Protein AF-A0A956HBA6-F1 (afdb_monomer_lite)

Radius of gyration: 19.26 Å; chains: 1; bounding box: 52×25×52 Å

Secondary structure (DSSP, 8-state):
-----HHHHHHHHHHHHHHHHHHHHHHHHHHHHHS-TTTHHHHHHHHHHHHHHHHHHHHHHHHHHSSSTTS--GGG--HHHHHHHHHHHHHHHHHHHHHHHHHHHHHHHHHHHHTTT--

Foldseek 3Di:
DLDDDPVVVVVVVVVVVVVCVVCVVVVLVCLQVPDDPVCSVVSVVVVVVVVVVVVVVVVVLVQCLDCDDNYDNCVPPDSVRNSVSVCVSVVVVVVVVVVVVVVVVVCVVVVVVPPVPDD

Sequence (119 aa):
DALVPLWIVVFMYMLHTTGELFLSPIGLSMVTKLAPKTMTGTVMGAWFLSFSLSNKVAGKLAGLTGSGEGGVETADMTPIDSLTTYLDVFGTMGYVLVAFGVFVALLSRPINRLMHGVR

pLDDT: mean 79.34, std 12.66, range [43.56, 93.5]

Structure (mmCIF, N/CA/C/O backbone):
data_AF-A0A956HBA6-F1
#
_entry.id   AF-A0A956HBA6-F1
#
loop_
_atom_site.group_PDB
_atom_site.id
_atom_site.type_symbol
_atom_site.label_atom_id
_atom_site.label_alt_id
_atom_site.label_comp_id
_atom_site.label_asym_id
_atom_site.label_entity_id
_atom_site.label_seq_id
_atom_site.pdbx_PDB_ins_code
_atom_site.Cartn_x
_atom_site.Cartn_y
_atom_site.Cartn_z
_atom_site.occupancy
_atom_site.B_iso_or_equiv
_atom_site.auth_seq_id
_atom_site.auth_comp_id
_atom_site.auth_asym_id
_atom_site.auth_atom_id
_atom_site.pdbx_PDB_model_num
ATOM 1 N N . ASP A 1 1 ? 17.361 7.700 -26.185 1.00 48.56 1 ASP A N 1
ATOM 2 C CA . ASP A 1 1 ? 17.214 8.484 -24.947 1.00 48.56 1 ASP A CA 1
ATOM 3 C C . ASP A 1 1 ? 16.393 7.748 -23.907 1.00 48.56 1 ASP A C 1
ATOM 5 O O .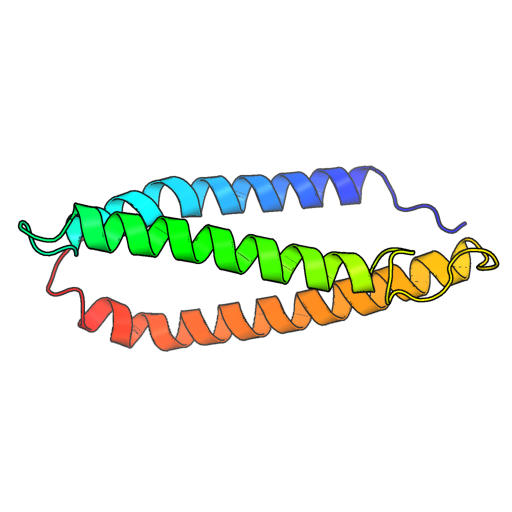 ASP A 1 1 ? 15.179 7.665 -24.024 1.00 48.56 1 ASP A O 1
ATOM 9 N N . ALA A 1 2 ? 17.063 7.184 -22.902 1.00 60.66 2 ALA A N 1
ATOM 10 C CA . ALA A 1 2 ? 16.435 6.551 -21.740 1.00 60.66 2 ALA A CA 1
ATOM 11 C C . ALA A 1 2 ? 16.057 7.605 -20.679 1.00 60.66 2 ALA A C 1
ATOM 13 O O . ALA A 1 2 ? 16.462 7.528 -19.523 1.00 60.66 2 ALA A O 1
ATOM 14 N N . LEU A 1 3 ? 15.340 8.649 -21.098 1.00 69.56 3 LEU A N 1
ATOM 15 C CA . LEU A 1 3 ? 14.925 9.751 -20.232 1.00 69.56 3 LEU A CA 1
ATOM 16 C C . LEU A 1 3 ? 13.438 9.608 -19.907 1.00 69.56 3 LEU A C 1
ATOM 18 O O . LEU A 1 3 ? 12.591 9.669 -20.797 1.00 69.56 3 LEU A O 1
ATOM 22 N N . VAL A 1 4 ? 13.117 9.435 -18.622 1.00 77.19 4 VAL A N 1
ATOM 23 C CA . VAL A 1 4 ? 11.733 9.474 -18.134 1.00 77.19 4 VAL A CA 1
ATOM 24 C C . VAL A 1 4 ? 11.297 10.941 -18.022 1.00 77.19 4 VAL A C 1
ATOM 26 O O . VAL A 1 4 ? 11.958 11.717 -17.327 1.00 77.19 4 VAL A O 1
ATOM 29 N N . PRO A 1 5 ? 10.196 11.355 -18.672 1.00 85.25 5 PRO A N 1
ATOM 30 C CA . PRO A 1 5 ? 9.687 12.715 -18.551 1.00 85.25 5 PRO A CA 1
ATOM 31 C C . PRO A 1 5 ? 9.313 13.067 -17.105 1.00 85.25 5 PRO A C 1
ATOM 33 O O . PRO A 1 5 ? 8.575 12.330 -16.450 1.00 85.25 5 PRO A O 1
ATOM 36 N N . LEU A 1 6 ? 9.737 14.244 -16.630 1.00 87.94 6 LEU A N 1
ATOM 37 C CA . LEU A 1 6 ? 9.447 14.719 -15.267 1.00 87.94 6 LEU A CA 1
ATOM 38 C C . LEU A 1 6 ? 7.948 14.746 -14.936 1.00 87.94 6 LEU A C 1
ATOM 40 O O . LEU A 1 6 ? 7.564 14.484 -13.799 1.00 87.94 6 LEU A O 1
ATOM 44 N N . TRP A 1 7 ? 7.089 15.022 -15.919 1.00 88.75 7 TRP A N 1
ATOM 45 C CA . TRP A 1 7 ? 5.642 15.075 -15.703 1.00 88.75 7 TRP A CA 1
ATOM 46 C C . TRP A 1 7 ? 5.054 13.721 -15.268 1.00 88.75 7 TRP A C 1
ATOM 48 O O . TRP A 1 7 ? 4.117 13.703 -14.472 1.00 88.75 7 TRP A O 1
ATOM 58 N N . ILE A 1 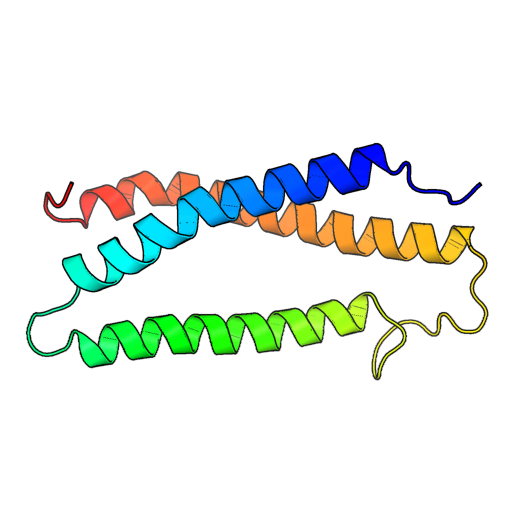8 ? 5.624 12.594 -15.724 1.00 87.88 8 ILE A N 1
ATOM 59 C CA . ILE A 1 8 ? 5.190 11.246 -15.317 1.00 87.88 8 ILE A CA 1
ATOM 60 C C . ILE A 1 8 ? 5.480 11.040 -13.834 1.00 87.88 8 ILE A C 1
ATOM 62 O O . ILE A 1 8 ? 4.625 10.563 -13.091 1.00 87.88 8 ILE A O 1
ATOM 66 N N . VAL A 1 9 ? 6.669 11.456 -13.393 1.00 87.94 9 VAL A N 1
ATOM 67 C CA . VAL A 1 9 ? 7.086 11.362 -11.991 1.00 87.94 9 VAL A CA 1
ATOM 68 C C . VAL A 1 9 ? 6.177 12.219 -11.108 1.00 87.94 9 VAL A C 1
ATOM 70 O O . VAL A 1 9 ? 5.688 11.744 -10.086 1.00 87.94 9 VAL A O 1
ATOM 73 N N . VAL A 1 10 ? 5.871 13.452 -11.527 1.00 91.25 10 VAL A N 1
ATOM 74 C CA . VAL A 1 10 ? 4.943 14.338 -10.802 1.00 91.25 10 VAL A CA 1
ATOM 75 C C . VAL A 1 10 ? 3.560 13.700 -10.660 1.00 91.25 10 VAL A C 1
ATOM 77 O O . VAL A 1 10 ? 3.001 13.681 -9.564 1.00 91.25 10 VAL A O 1
ATOM 80 N N . PHE A 1 11 ? 3.014 13.142 -11.741 1.00 91.44 11 PHE A N 1
ATOM 81 C CA . PHE A 1 11 ? 1.700 12.501 -11.713 1.00 91.44 11 PHE A CA 1
ATOM 82 C C . PHE A 1 11 ? 1.685 11.237 -10.841 1.00 91.44 11 PHE A C 1
ATOM 84 O O . PHE A 1 11 ? 0.745 11.030 -10.075 1.00 91.44 11 PHE A O 1
ATOM 91 N N . MET A 1 12 ? 2.746 10.426 -10.895 1.00 90.31 12 MET A N 1
ATOM 92 C CA . MET A 1 12 ? 2.923 9.260 -10.026 1.00 90.31 12 MET A CA 1
ATOM 93 C C . MET A 1 12 ? 2.873 9.659 -8.547 1.00 90.31 12 MET A C 1
ATOM 95 O O . MET A 1 12 ? 2.079 9.099 -7.792 1.00 90.31 12 MET A O 1
ATOM 99 N N . TYR A 1 13 ? 3.671 10.649 -8.134 1.00 90.38 13 TYR A N 1
ATOM 100 C CA . TYR A 1 13 ? 3.669 11.125 -6.747 1.00 90.38 13 TYR A C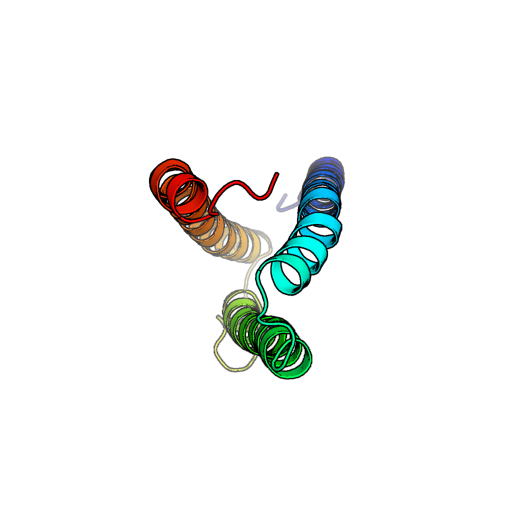A 1
ATOM 101 C C . TYR A 1 13 ? 2.323 11.729 -6.344 1.00 90.38 13 TYR A C 1
ATOM 103 O O . TYR A 1 13 ? 1.858 11.490 -5.232 1.00 90.38 13 TYR A O 1
ATOM 111 N N . MET A 1 14 ? 1.659 12.459 -7.243 1.00 93.00 14 MET A N 1
ATOM 112 C CA . MET A 1 14 ? 0.316 12.983 -6.992 1.00 93.00 14 MET A CA 1
ATOM 113 C C . MET A 1 14 ? -0.681 11.854 -6.689 1.00 93.00 14 MET A C 1
ATOM 115 O O . MET A 1 14 ? -1.426 11.941 -5.710 1.00 93.00 14 MET A O 1
ATOM 119 N N . LEU A 1 15 ? -0.686 10.783 -7.491 1.00 92.19 15 LEU A N 1
ATOM 120 C CA . LEU A 1 15 ? -1.553 9.625 -7.261 1.00 92.19 15 LEU A CA 1
ATOM 121 C C . LEU A 1 15 ? -1.212 8.899 -5.956 1.00 92.19 15 LEU A C 1
ATOM 123 O O . LEU A 1 15 ? -2.124 8.529 -5.218 1.00 92.19 15 LEU A O 1
ATOM 127 N N . HIS A 1 16 ? 0.076 8.732 -5.650 1.00 88.06 16 HIS A N 1
ATOM 128 C CA . HIS A 1 16 ? 0.529 8.052 -4.437 1.00 88.06 16 HIS A CA 1
ATOM 129 C C . HIS A 1 16 ? 0.065 8.793 -3.176 1.00 88.06 16 HIS A C 1
ATOM 131 O O . HIS A 1 16 ? -0.633 8.223 -2.339 1.00 88.06 16 HIS A O 1
ATOM 137 N N . THR A 1 17 ? 0.327 10.101 -3.107 1.00 92.50 17 THR A N 1
ATOM 138 C CA . THR A 1 17 ? -0.118 10.963 -2.003 1.00 92.50 17 THR A CA 1
ATOM 139 C C . THR A 1 17 ? -1.640 10.999 -1.883 1.00 92.50 17 THR A C 1
ATOM 141 O O . THR A 1 17 ? -2.183 10.956 -0.780 1.00 92.50 17 THR A O 1
ATOM 144 N N . THR A 1 18 ? -2.361 11.038 -3.008 1.00 92.56 18 THR A N 1
ATOM 145 C CA . THR A 1 18 ? -3.832 10.998 -2.993 1.00 92.56 18 THR A CA 1
ATOM 146 C C . THR A 1 18 ? -4.348 9.680 -2.405 1.00 92.56 18 THR A C 1
ATOM 148 O O . THR A 1 18 ? -5.284 9.686 -1.607 1.00 92.56 18 THR A O 1
ATOM 151 N N . GLY A 1 19 ? -3.715 8.551 -2.738 1.00 86.50 19 GLY A N 1
ATOM 152 C CA . GLY A 1 19 ? -4.021 7.256 -2.128 1.00 86.50 19 GLY A CA 1
ATOM 153 C C . GLY A 1 19 ? -3.757 7.234 -0.619 1.00 86.50 19 GLY A C 1
ATOM 154 O O . GLY A 1 19 ? -4.611 6.794 0.154 1.00 86.50 19 GLY A O 1
ATOM 155 N N . GLU A 1 20 ? -2.616 7.765 -0.180 1.00 87.44 20 GLU A N 1
ATOM 156 C CA . GLU A 1 20 ? -2.255 7.853 1.243 1.00 87.44 20 GLU A CA 1
ATOM 157 C C . GLU A 1 20 ? -3.238 8.711 2.055 1.00 87.44 20 GLU A C 1
ATOM 159 O O . GLU A 1 20 ? -3.594 8.358 3.188 1.00 87.44 20 GLU A O 1
ATOM 164 N N . LEU A 1 21 ? -3.735 9.803 1.466 1.00 89.25 21 LEU A N 1
ATOM 165 C CA . LEU A 1 21 ? -4.740 10.671 2.083 1.00 89.25 21 LEU A CA 1
ATOM 166 C C . LEU A 1 21 ? -6.074 9.958 2.327 1.00 89.25 21 LEU A C 1
ATOM 168 O O . LEU A 1 21 ? -6.746 10.263 3.309 1.00 89.25 21 LEU A O 1
ATOM 172 N N . PHE A 1 22 ? -6.461 8.994 1.487 1.00 85.94 22 PHE A N 1
ATOM 173 C CA . PHE A 1 22 ? -7.671 8.201 1.719 1.00 85.94 22 PHE A CA 1
ATOM 174 C C . PHE A 1 22 ? -7.451 7.068 2.725 1.00 85.94 22 PHE A C 1
ATOM 176 O O . PHE A 1 22 ? -8.336 6.782 3.532 1.00 85.94 22 PHE A O 1
ATOM 183 N N . LEU A 1 23 ? -6.279 6.425 2.715 1.00 82.19 23 LEU A N 1
ATOM 184 C CA . LEU A 1 23 ? -6.013 5.283 3.593 1.00 82.19 23 LEU A CA 1
ATOM 185 C C . LEU A 1 23 ? -5.732 5.683 5.045 1.00 82.19 23 LEU A C 1
ATOM 187 O O . LEU A 1 23 ? -6.232 5.027 5.961 1.00 82.19 23 LEU A O 1
ATOM 191 N N . SER A 1 24 ? -4.938 6.730 5.278 1.00 83.25 24 SER A N 1
ATOM 192 C CA . SER A 1 24 ? -4.478 7.088 6.627 1.00 83.25 24 SER A CA 1
ATOM 193 C C . SER A 1 24 ? -5.598 7.454 7.624 1.00 83.25 24 SER A C 1
ATOM 195 O O . SER A 1 24 ? -5.556 6.929 8.743 1.00 83.25 24 SER A O 1
ATOM 197 N N . PRO A 1 25 ? -6.640 8.247 7.278 1.00 78.06 25 PRO A N 1
ATOM 198 C CA . PRO A 1 25 ? -7.711 8.565 8.225 1.00 78.06 25 PRO A CA 1
ATOM 199 C C . PRO A 1 25 ? -8.684 7.395 8.430 1.00 78.06 25 PRO A C 1
ATOM 201 O O . PRO A 1 25 ? -9.199 7.204 9.534 1.00 78.06 25 PRO A O 1
ATOM 204 N N . ILE A 1 26 ? -8.924 6.582 7.395 1.00 82.88 26 ILE A N 1
ATOM 205 C CA . ILE A 1 26 ? -9.866 5.455 7.454 1.00 82.88 26 ILE A CA 1
ATOM 206 C C . ILE A 1 26 ? -9.258 4.282 8.228 1.00 82.88 26 ILE A C 1
ATOM 208 O O . ILE A 1 26 ? -9.923 3.711 9.094 1.00 82.88 26 ILE A O 1
ATOM 212 N N . GLY A 1 27 ? -7.994 3.942 7.963 1.00 77.06 27 GLY A N 1
ATOM 213 C CA . GLY A 1 27 ? -7.323 2.795 8.576 1.00 77.06 27 GLY A CA 1
ATOM 214 C C . GLY A 1 27 ? -7.282 2.888 10.100 1.00 77.06 27 GLY A C 1
ATOM 215 O O . GLY A 1 27 ? -7.745 1.985 10.796 1.00 77.06 27 GLY A O 1
ATOM 216 N N . LEU A 1 28 ? -6.828 4.027 10.628 1.00 78.19 28 LEU A N 1
ATOM 217 C CA . LEU A 1 28 ? -6.717 4.243 12.073 1.00 78.19 28 LEU A CA 1
ATOM 218 C C . LEU A 1 28 ? -8.087 4.281 12.775 1.00 78.19 28 LEU A C 1
ATOM 220 O O . LEU A 1 28 ? -8.259 3.745 13.874 1.00 78.19 28 LEU A O 1
ATOM 224 N N . SER A 1 29 ? -9.079 4.905 12.131 1.00 83.00 29 SER A N 1
ATOM 225 C CA . SER A 1 29 ? -10.438 5.013 12.668 1.00 83.00 29 SER A CA 1
ATOM 226 C C . SER A 1 29 ? -11.130 3.649 12.737 1.00 83.00 29 SER A C 1
ATOM 228 O O . SER A 1 29 ? -11.773 3.322 13.732 1.00 83.00 29 SER A O 1
ATOM 230 N N . MET A 1 30 ? -10.961 2.812 11.715 1.00 80.06 30 MET A N 1
ATOM 231 C CA . MET A 1 30 ? -11.587 1.491 11.657 1.00 80.06 30 MET A CA 1
ATOM 232 C C . MET A 1 30 ? -10.982 0.520 12.669 1.00 80.06 30 MET A C 1
ATOM 234 O O . MET A 1 30 ? -11.719 -0.166 13.375 1.00 80.06 30 MET A O 1
ATOM 238 N N . VAL A 1 31 ? -9.653 0.514 12.800 1.00 82.12 31 VAL A N 1
ATOM 239 C CA . VAL A 1 31 ? -8.932 -0.315 13.779 1.00 82.12 31 VAL A CA 1
ATOM 240 C C . VAL A 1 31 ? -9.411 -0.042 15.203 1.00 82.12 31 VAL A C 1
ATOM 242 O O . VAL A 1 31 ? -9.604 -0.972 15.980 1.00 82.12 31 VAL A O 1
ATOM 245 N N . THR A 1 32 ? -9.657 1.223 15.542 1.00 78.12 32 THR A N 1
ATOM 246 C CA . THR A 1 32 ? -10.110 1.613 16.884 1.00 78.12 32 THR A CA 1
ATOM 247 C C . THR A 1 32 ? -11.610 1.399 17.098 1.00 78.12 32 THR A C 1
ATOM 249 O O . THR A 1 32 ? -12.003 1.004 18.194 1.00 78.12 32 THR A O 1
ATOM 252 N N . LYS A 1 33 ? -12.452 1.589 16.071 1.00 77.62 33 LYS A N 1
ATOM 253 C CA . LYS A 1 33 ? -13.908 1.350 16.148 1.00 77.62 33 LYS A CA 1
ATOM 254 C C . LYS A 1 33 ? -14.285 -0.133 16.235 1.00 77.62 33 LYS A C 1
ATOM 256 O O . LYS A 1 33 ? -15.276 -0.463 16.880 1.00 77.62 33 LYS A O 1
ATOM 261 N N . LEU A 1 34 ? -13.530 -1.015 15.578 1.00 78.69 34 LEU A N 1
ATOM 262 C CA . LEU A 1 34 ? -13.782 -2.464 15.552 1.00 78.69 34 LEU A CA 1
ATOM 263 C C . LEU A 1 34 ? -13.063 -3.223 16.680 1.00 78.69 34 LEU A C 1
ATOM 265 O O . LEU A 1 34 ? -13.363 -4.393 16.918 1.00 78.69 34 LEU A O 1
ATOM 269 N N . ALA A 1 35 ? -12.121 -2.582 17.378 1.00 80.44 35 ALA A N 1
ATOM 270 C CA . ALA A 1 35 ? -11.407 -3.205 18.484 1.00 80.44 35 ALA A CA 1
ATOM 271 C C . ALA A 1 35 ? -12.312 -3.410 19.719 1.00 80.44 35 ALA A C 1
ATOM 273 O O . ALA A 1 35 ? -13.055 -2.504 20.109 1.00 80.44 35 ALA A O 1
ATOM 274 N N . PRO A 1 36 ? -12.211 -4.561 20.412 1.00 78.25 36 PRO A N 1
ATOM 275 C CA . PRO A 1 36 ? -12.821 -4.739 21.726 1.00 78.25 36 PRO A CA 1
ATOM 276 C C . PRO A 1 36 ? -12.259 -3.716 22.723 1.00 78.25 36 PRO A C 1
ATOM 278 O O . PRO A 1 36 ? -11.045 -3.520 22.780 1.00 78.25 36 PRO A O 1
ATOM 281 N N . LYS A 1 37 ? -13.118 -3.119 23.565 1.00 77.06 37 LYS A N 1
ATOM 282 C CA . LYS A 1 37 ? -12.751 -2.035 24.508 1.00 77.06 37 LYS A CA 1
ATOM 283 C C . LYS A 1 37 ? -11.564 -2.360 25.428 1.00 77.06 37 LYS A C 1
ATOM 285 O O . LYS A 1 37 ? -10.883 -1.452 25.886 1.00 77.06 37 LYS A O 1
ATOM 290 N N . THR A 1 38 ? -11.335 -3.638 25.719 1.00 81.56 38 THR A N 1
ATOM 291 C CA . THR A 1 38 ? -10.255 -4.124 26.590 1.00 81.56 38 THR A CA 1
ATOM 292 C C . THR A 1 38 ? -8.953 -4.429 25.847 1.00 81.56 38 THR A C 1
ATOM 294 O O . THR A 1 38 ? -7.918 -4.580 26.487 1.00 81.56 38 THR A O 1
ATOM 297 N N . MET A 1 39 ? -8.978 -4.522 24.512 1.00 85.44 39 MET A N 1
ATOM 298 C CA . MET A 1 39 ? -7.843 -4.953 23.683 1.00 85.44 39 MET A CA 1
ATOM 299 C C . MET A 1 39 ? -7.424 -3.913 22.638 1.00 85.44 39 MET A C 1
ATOM 301 O O . MET A 1 39 ? -6.630 -4.220 21.751 1.00 85.44 39 MET A O 1
ATOM 305 N N . THR A 1 40 ? -7.904 -2.672 22.739 1.00 81.31 40 THR A N 1
ATOM 306 C CA . THR A 1 40 ? -7.597 -1.592 21.787 1.00 81.31 40 THR A CA 1
ATOM 307 C C . THR A 1 40 ? -6.090 -1.389 21.597 1.00 81.31 40 THR A C 1
ATOM 309 O O . THR A 1 40 ? -5.632 -1.209 20.471 1.00 81.31 40 THR A O 1
ATOM 312 N N . GLY A 1 41 ? -5.300 -1.505 22.673 1.00 85.12 41 GLY A N 1
ATOM 313 C CA . GLY A 1 41 ? -3.835 -1.440 22.604 1.00 85.12 41 GLY A CA 1
ATOM 314 C C . GLY A 1 41 ? -3.205 -2.595 21.814 1.00 85.12 41 GLY A C 1
ATOM 315 O O . GLY A 1 41 ? -2.282 -2.373 21.036 1.00 85.12 41 GLY A O 1
ATOM 316 N N . THR A 1 42 ? -3.734 -3.815 21.943 1.00 88.06 42 THR A N 1
ATOM 317 C CA . THR A 1 42 ? -3.254 -4.995 21.204 1.00 88.06 42 THR A CA 1
ATOM 318 C C . THR A 1 42 ? -3.576 -4.902 19.715 1.00 88.06 42 THR A C 1
ATOM 320 O O . THR A 1 42 ? -2.712 -5.183 18.888 1.00 88.06 42 THR A O 1
ATOM 323 N N . VAL A 1 43 ? -4.789 -4.465 19.354 1.00 89.56 43 VAL A N 1
ATOM 324 C CA . VAL A 1 43 ? -5.179 -4.290 17.943 1.00 89.56 43 VAL A CA 1
ATOM 325 C C . VAL A 1 43 ? -4.359 -3.167 17.296 1.00 89.56 43 VAL A C 1
ATOM 327 O O . VAL A 1 43 ? -3.889 -3.315 16.169 1.00 89.56 43 VAL A O 1
ATOM 330 N N . MET A 1 44 ? -4.092 -2.083 18.030 1.00 88.94 44 MET A N 1
ATOM 331 C CA . MET A 1 44 ? -3.213 -1.014 17.556 1.00 88.94 44 MET A CA 1
ATOM 332 C C . MET A 1 44 ? -1.752 -1.475 17.407 1.00 88.94 44 MET A C 1
ATOM 334 O O . MET A 1 44 ? -1.078 -1.115 16.443 1.00 88.94 44 MET A O 1
ATOM 338 N N . GLY A 1 45 ? -1.270 -2.337 18.308 1.00 89.75 45 GLY A N 1
ATOM 339 C CA . GLY A 1 45 ? 0.022 -3.010 18.162 1.00 89.75 45 GLY A CA 1
ATOM 340 C C . GLY A 1 45 ? 0.091 -3.884 16.905 1.00 89.75 45 GLY A C 1
ATOM 341 O O . GLY A 1 45 ? 1.074 -3.821 16.170 1.00 89.75 45 GLY A O 1
ATOM 342 N N . ALA A 1 46 ? -0.970 -4.637 16.601 1.00 90.81 46 ALA A N 1
ATOM 343 C CA . ALA A 1 46 ? -1.063 -5.444 15.383 1.00 90.81 46 ALA A CA 1
ATOM 344 C C . ALA A 1 46 ? -1.084 -4.584 14.103 1.00 90.81 46 ALA A C 1
ATOM 346 O O . ALA A 1 46 ? -0.477 -4.955 13.096 1.00 90.81 46 ALA A O 1
ATOM 347 N N . TRP A 1 47 ? -1.718 -3.409 14.148 1.00 87.75 47 TRP A N 1
ATOM 348 C CA . TRP A 1 47 ? -1.702 -2.437 13.053 1.00 87.75 47 TRP A CA 1
ATOM 349 C C . TRP A 1 47 ? -0.282 -1.929 12.757 1.00 87.75 47 TRP A C 1
ATOM 351 O O . TRP A 1 47 ? 0.182 -2.018 11.621 1.00 87.75 47 TRP A O 1
ATOM 3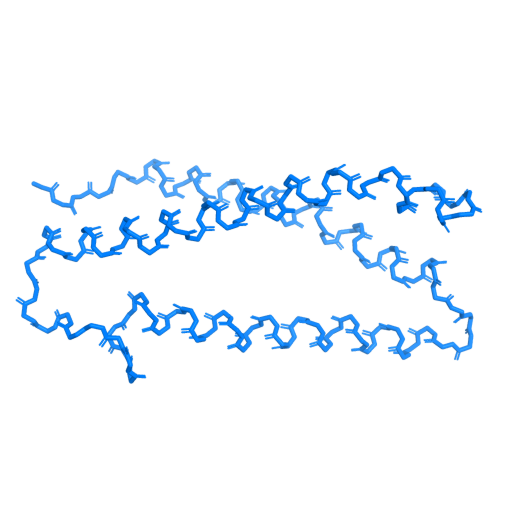61 N N . PHE A 1 48 ? 0.465 -1.489 13.775 1.00 89.31 48 PHE A N 1
ATOM 362 C CA . PHE A 1 48 ? 1.857 -1.062 13.582 1.00 89.31 48 PHE A CA 1
ATOM 363 C C . PHE A 1 48 ? 2.798 -2.208 13.197 1.00 89.31 48 PHE A C 1
ATOM 365 O O . PHE A 1 48 ? 3.694 -2.022 12.371 1.00 89.31 48 PHE A O 1
ATOM 372 N N . LEU A 1 49 ? 2.580 -3.407 13.741 1.00 91.75 49 LEU A N 1
ATOM 373 C CA . LEU A 1 49 ? 3.343 -4.594 13.358 1.00 91.75 49 LEU A CA 1
ATOM 374 C C . LEU A 1 49 ? 3.155 -4.924 11.871 1.00 91.75 49 LEU A C 1
ATOM 376 O O . LEU A 1 49 ? 4.116 -5.289 11.196 1.00 91.75 49 LEU A O 1
ATOM 380 N N . SER A 1 50 ? 1.942 -4.726 11.349 1.00 90.00 50 SER A N 1
ATOM 381 C CA . SER A 1 50 ? 1.643 -4.907 9.926 1.00 90.00 50 SER A CA 1
ATOM 382 C C . SER A 1 50 ? 2.471 -3.953 9.055 1.00 90.00 50 SER A C 1
ATOM 384 O O . SER A 1 50 ? 3.076 -4.399 8.084 1.00 90.00 50 SER A O 1
ATOM 386 N N . PHE A 1 51 ? 2.614 -2.675 9.436 1.00 89.88 51 PHE A N 1
ATOM 387 C CA . PHE A 1 51 ? 3.509 -1.737 8.736 1.00 89.88 51 PHE A CA 1
ATOM 388 C C . PHE A 1 51 ? 4.987 -2.123 8.823 1.00 89.88 51 PHE A C 1
ATOM 390 O O . PHE A 1 51 ? 5.720 -1.976 7.845 1.00 89.88 51 PHE A O 1
ATOM 397 N N . SER A 1 52 ? 5.442 -2.623 9.973 1.00 91.62 52 SER A N 1
ATOM 398 C CA . SER A 1 52 ? 6.819 -3.106 10.131 1.00 91.62 52 SER A CA 1
ATOM 399 C C . SER A 1 52 ? 7.116 -4.263 9.171 1.00 91.62 52 SER A C 1
ATOM 401 O O . SER A 1 52 ? 8.132 -4.253 8.470 1.00 91.62 52 SER A O 1
ATOM 403 N N . LEU A 1 53 ? 6.192 -5.224 9.070 1.00 92.56 53 LEU A N 1
ATOM 404 C CA . LEU A 1 53 ? 6.313 -6.340 8.139 1.00 92.56 53 LEU A CA 1
ATOM 405 C C . LEU A 1 53 ? 6.287 -5.864 6.680 1.00 92.56 53 LEU A C 1
ATOM 407 O O . LEU A 1 53 ? 7.140 -6.283 5.898 1.00 92.56 53 LEU A O 1
ATOM 411 N N . SER A 1 54 ? 5.377 -4.949 6.333 1.00 88.75 54 SER A N 1
ATOM 412 C CA . SER A 1 54 ? 5.311 -4.347 4.997 1.00 88.75 54 SER A CA 1
ATOM 413 C C . SER A 1 54 ? 6.612 -3.643 4.616 1.00 88.75 54 SER A C 1
ATOM 415 O O . SER A 1 54 ? 7.094 -3.848 3.509 1.00 88.75 54 SER A O 1
ATOM 417 N N . ASN A 1 55 ? 7.238 -2.892 5.529 1.00 89.25 55 ASN A N 1
ATOM 418 C CA . ASN A 1 55 ? 8.532 -2.247 5.276 1.00 89.25 55 ASN A CA 1
ATOM 419 C C . ASN A 1 55 ? 9.657 -3.265 5.036 1.00 89.25 55 ASN A C 1
ATOM 421 O O . ASN A 1 55 ? 10.486 -3.076 4.148 1.00 89.25 55 ASN A O 1
ATOM 425 N N . LYS A 1 56 ? 9.675 -4.381 5.776 1.00 88.69 56 LYS A N 1
ATOM 426 C CA . LYS A 1 56 ? 10.654 -5.458 5.553 1.00 88.69 56 LYS A CA 1
ATOM 427 C C . LYS A 1 56 ? 10.476 -6.120 4.185 1.00 88.69 56 LYS A C 1
ATOM 429 O O . LYS A 1 56 ? 11.460 -6.450 3.527 1.00 88.69 56 LYS A O 1
ATOM 434 N N . VAL A 1 57 ? 9.228 -6.321 3.763 1.00 87.44 57 VAL A N 1
ATOM 435 C CA . VAL A 1 57 ? 8.903 -6.847 2.433 1.00 87.44 57 VAL A CA 1
ATOM 436 C C . VAL A 1 57 ? 9.286 -5.829 1.356 1.00 87.44 57 VAL A C 1
ATOM 438 O O . VAL A 1 57 ? 9.997 -6.193 0.428 1.00 87.44 57 VAL A O 1
ATOM 441 N N . ALA A 1 58 ? 8.937 -4.551 1.524 1.00 85.25 58 ALA A N 1
ATOM 442 C CA . ALA A 1 58 ? 9.315 -3.473 0.610 1.00 85.25 58 ALA A CA 1
ATOM 443 C C . ALA A 1 58 ? 10.837 -3.371 0.428 1.00 85.25 58 ALA A C 1
ATOM 445 O O . ALA A 1 58 ? 11.298 -3.244 -0.699 1.00 85.25 58 ALA A O 1
ATOM 446 N N . GLY A 1 59 ? 11.623 -3.522 1.501 1.00 82.25 59 GLY A N 1
ATOM 447 C CA . GLY A 1 59 ? 13.086 -3.558 1.418 1.00 82.25 59 GLY A CA 1
ATOM 448 C C . GLY A 1 59 ? 13.618 -4.726 0.578 1.00 82.25 59 GLY A C 1
ATOM 449 O O . GLY A 1 59 ? 14.527 -4.539 -0.226 1.00 82.25 59 GLY A O 1
ATOM 450 N N . LYS A 1 60 ? 13.013 -5.917 0.691 1.00 83.50 60 LYS A N 1
ATOM 451 C CA . LYS A 1 60 ? 13.357 -7.058 -0.176 1.00 83.50 60 LYS A CA 1
ATOM 452 C C . LYS A 1 60 ? 12.994 -6.805 -1.638 1.00 83.50 60 LYS A C 1
ATOM 454 O O . LYS A 1 60 ? 13.772 -7.161 -2.513 1.00 83.50 60 LYS A O 1
ATOM 459 N N . LEU A 1 61 ? 11.838 -6.191 -1.903 1.00 78.19 61 LEU A N 1
ATOM 460 C CA . LEU A 1 61 ? 11.447 -5.819 -3.264 1.00 78.19 61 LEU A CA 1
ATOM 461 C C . LEU A 1 61 ? 12.348 -4.714 -3.840 1.00 78.19 61 LEU A C 1
ATOM 463 O O . LEU A 1 61 ? 12.690 -4.776 -5.015 1.00 78.19 61 LEU A O 1
ATOM 467 N N . ALA A 1 62 ? 12.787 -3.751 -3.026 1.00 75.75 62 ALA A N 1
ATOM 468 C CA . ALA A 1 62 ? 13.719 -2.705 -3.447 1.00 75.75 62 ALA A CA 1
ATOM 469 C C . ALA A 1 62 ? 15.085 -3.282 -3.863 1.00 75.75 62 ALA A C 1
ATOM 471 O O . ALA A 1 62 ? 15.688 -2.802 -4.823 1.00 75.75 62 ALA A O 1
ATOM 472 N N . GLY A 1 63 ? 15.534 -4.357 -3.204 1.00 71.50 63 GLY A N 1
ATOM 473 C CA . GLY A 1 63 ? 16.725 -5.115 -3.603 1.00 71.50 63 GLY A CA 1
ATOM 474 C C . GLY A 1 63 ? 16.612 -5.787 -4.978 1.00 71.50 63 GLY A C 1
ATOM 475 O O . GLY A 1 63 ? 17.625 -6.002 -5.626 1.00 71.50 63 GLY A O 1
ATOM 476 N N . LEU A 1 64 ? 15.396 -6.058 -5.471 1.00 68.44 64 LEU A N 1
ATOM 477 C CA . LEU A 1 64 ? 15.182 -6.566 -6.835 1.00 68.44 64 LEU A CA 1
ATOM 478 C C . LEU A 1 64 ? 15.285 -5.457 -7.897 1.00 68.44 64 LEU A C 1
ATOM 480 O O . LEU A 1 64 ? 15.548 -5.747 -9.059 1.00 68.44 64 LEU A O 1
ATOM 484 N N . THR A 1 65 ? 15.081 -4.194 -7.507 1.00 65.19 65 THR A N 1
ATOM 485 C CA . THR A 1 65 ? 15.161 -3.014 -8.393 1.00 65.19 65 THR A CA 1
ATOM 486 C C . THR A 1 65 ? 16.502 -2.276 -8.348 1.00 65.19 65 THR A C 1
ATOM 488 O O . THR A 1 65 ? 16.729 -1.389 -9.168 1.00 65.19 65 THR A O 1
ATOM 491 N N . GLY A 1 66 ? 17.368 -2.575 -7.376 1.00 58.78 66 GLY A N 1
ATOM 492 C CA . GLY A 1 66 ? 18.631 -1.871 -7.146 1.00 58.78 66 GLY A CA 1
ATOM 493 C C . GLY A 1 66 ? 19.835 -2.810 -7.098 1.00 58.78 66 GLY A C 1
ATOM 494 O O . GLY A 1 66 ? 19.702 -3.994 -6.815 1.00 58.78 66 GLY A O 1
ATOM 495 N N . SER A 1 67 ? 21.028 -2.266 -7.329 1.00 52.97 67 SER A N 1
ATOM 496 C CA . SER A 1 67 ? 22.322 -2.961 -7.269 1.00 52.97 67 SER A CA 1
ATOM 497 C C . SER A 1 67 ? 22.785 -3.240 -5.828 1.00 52.97 67 SER A C 1
ATOM 499 O O . SER A 1 67 ? 23.839 -2.770 -5.401 1.00 52.97 67 SER A O 1
ATOM 501 N N . GLY A 1 68 ? 21.968 -3.926 -5.031 1.00 48.09 68 GLY A N 1
ATOM 502 C CA . GLY A 1 68 ? 22.291 -4.332 -3.660 1.00 48.09 68 GLY A CA 1
ATOM 503 C C . GLY A 1 68 ? 22.060 -5.828 -3.465 1.00 48.09 68 GLY A C 1
ATOM 504 O O . GLY A 1 68 ? 21.135 -6.367 -4.061 1.00 48.09 68 GLY A O 1
ATOM 505 N N . GLU A 1 69 ? 22.925 -6.466 -2.663 1.00 43.56 69 GLU A N 1
ATOM 506 C CA . GLU A 1 69 ? 22.998 -7.894 -2.276 1.00 43.56 69 GLU A CA 1
ATOM 507 C C . GLU A 1 69 ? 21.796 -8.759 -2.721 1.00 43.56 69 GLU A C 1
ATOM 509 O O . GLU A 1 69 ? 20.896 -9.068 -1.938 1.00 43.56 69 GLU A O 1
ATOM 514 N N . GLY A 1 70 ? 21.788 -9.144 -4.004 1.00 49.06 70 GLY A N 1
ATOM 515 C CA . GLY A 1 70 ? 20.729 -9.943 -4.635 1.00 49.06 70 GLY A CA 1
ATOM 516 C C . GLY A 1 70 ? 20.115 -9.353 -5.914 1.00 49.06 70 GLY A C 1
ATOM 517 O O . GLY A 1 70 ? 19.369 -10.060 -6.588 1.00 49.06 70 GLY A O 1
ATOM 518 N N . GLY A 1 71 ? 20.417 -8.098 -6.259 1.00 48.75 71 GLY A N 1
ATOM 519 C CA . GLY A 1 71 ? 20.002 -7.456 -7.509 1.00 48.75 71 GLY A CA 1
ATOM 520 C C . GLY A 1 71 ? 20.913 -7.765 -8.703 1.00 48.75 71 GLY A C 1
ATOM 521 O O . GLY A 1 71 ? 22.076 -8.131 -8.538 1.00 48.75 71 GLY A O 1
ATOM 522 N N . VAL A 1 72 ? 20.372 -7.597 -9.915 1.00 52.53 72 VAL A N 1
ATOM 523 C CA . VAL A 1 72 ? 21.121 -7.639 -11.184 1.00 52.53 72 VAL A CA 1
ATOM 524 C C . VAL A 1 72 ? 22.284 -6.645 -11.103 1.00 52.53 72 VAL A C 1
ATOM 526 O O . VAL A 1 72 ? 22.075 -5.488 -10.737 1.00 52.53 72 VAL A O 1
ATOM 529 N N . GLU A 1 73 ? 23.506 -7.086 -11.411 1.00 52.22 73 GLU A N 1
ATOM 530 C CA . GLU A 1 73 ? 24.686 -6.219 -11.459 1.00 52.22 73 GLU A CA 1
ATOM 531 C C . GLU A 1 73 ? 24.481 -5.114 -12.508 1.00 52.22 73 GLU A C 1
ATOM 533 O O . GLU A 1 73 ? 24.698 -5.309 -13.699 1.00 52.22 73 GLU A O 1
ATOM 538 N N . THR A 1 74 ? 24.068 -3.923 -12.069 1.00 54.88 74 THR A N 1
ATOM 539 C CA . THR A 1 74 ? 23.915 -2.753 -12.950 1.00 54.88 74 THR A CA 1
ATOM 540 C C . THR A 1 74 ? 25.244 -2.048 -13.231 1.00 54.88 74 THR A C 1
ATOM 542 O O . THR A 1 74 ? 25.242 -0.965 -13.812 1.00 54.88 74 THR A O 1
ATOM 545 N N . ALA A 1 75 ? 26.373 -2.613 -12.784 1.00 53.94 75 ALA A N 1
ATOM 546 C CA . ALA A 1 75 ? 27.692 -1.989 -12.882 1.00 53.94 75 ALA A CA 1
ATOM 547 C C . ALA A 1 75 ? 28.151 -1.782 -14.339 1.00 53.94 75 ALA A C 1
ATOM 549 O O . ALA A 1 75 ? 28.859 -0.815 -14.601 1.00 53.94 75 ALA A O 1
ATOM 550 N N . ASP A 1 76 ? 27.670 -2.612 -15.274 1.00 53.53 76 ASP A N 1
ATOM 551 C CA . ASP A 1 76 ? 28.023 -2.569 -16.704 1.00 53.53 76 ASP A CA 1
ATOM 552 C C . ASP A 1 76 ? 26.808 -2.368 -17.643 1.00 53.53 76 ASP A C 1
ATOM 554 O O . ASP A 1 76 ? 26.903 -2.571 -18.854 1.00 53.53 76 ASP A O 1
ATOM 558 N N . MET A 1 77 ? 25.639 -1.975 -17.118 1.00 60.78 77 MET A N 1
ATOM 559 C CA . MET A 1 77 ? 24.408 -1.865 -17.918 1.00 60.78 77 MET A CA 1
ATOM 560 C C . MET A 1 77 ? 24.299 -0.513 -18.634 1.00 60.78 77 MET A C 1
ATOM 562 O O . MET A 1 77 ? 24.473 0.550 -18.033 1.00 60.78 77 MET A O 1
ATOM 566 N N . THR A 1 78 ? 23.957 -0.532 -19.927 1.00 68.25 78 THR A N 1
ATOM 567 C CA . THR A 1 78 ? 23.699 0.707 -20.670 1.00 68.25 78 THR A CA 1
ATOM 568 C C . THR A 1 78 ? 22.431 1.393 -20.132 1.00 68.25 78 THR A C 1
ATOM 570 O O . THR A 1 78 ? 21.549 0.725 -19.586 1.00 68.25 78 THR A O 1
ATOM 573 N N . PRO A 1 79 ? 22.261 2.721 -20.301 1.00 67.44 79 PRO A N 1
ATOM 574 C CA . PRO A 1 79 ? 21.061 3.429 -19.839 1.00 67.44 79 PRO A CA 1
ATOM 575 C C . PRO A 1 79 ? 19.736 2.839 -20.354 1.00 67.44 79 PRO A C 1
ATOM 577 O O . PRO A 1 79 ? 18.693 3.019 -19.730 1.00 67.44 79 PRO A O 1
ATOM 580 N N . ILE A 1 80 ? 19.774 2.136 -21.490 1.00 69.06 80 ILE A N 1
ATOM 581 C CA . ILE A 1 80 ? 18.617 1.468 -22.092 1.00 69.06 80 ILE A CA 1
ATOM 582 C C . ILE A 1 80 ? 18.286 0.173 -21.336 1.00 69.06 80 ILE A C 1
ATOM 584 O O . ILE A 1 80 ? 17.116 -0.062 -21.035 1.00 69.06 80 ILE A O 1
ATOM 588 N N . ASP A 1 81 ? 19.296 -0.611 -20.957 1.00 70.00 81 ASP A N 1
ATOM 589 C CA . ASP A 1 81 ? 19.105 -1.886 -20.256 1.00 70.00 81 ASP A CA 1
ATOM 590 C C . ASP A 1 81 ? 18.581 -1.668 -18.825 1.00 70.00 81 ASP A C 1
ATOM 592 O O . ASP A 1 81 ? 17.690 -2.378 -18.353 1.00 70.00 81 ASP A O 1
ATOM 596 N N . SER A 1 82 ? 19.055 -0.617 -18.149 1.00 70.31 82 SER A N 1
ATOM 597 C CA . SER A 1 82 ? 18.542 -0.220 -16.831 1.00 70.31 82 SER A CA 1
ATOM 598 C C . SER A 1 82 ? 17.063 0.175 -16.891 1.00 70.31 82 SER A C 1
ATOM 600 O O . SER A 1 82 ? 16.279 -0.222 -16.030 1.00 70.31 82 SER A O 1
ATOM 602 N N . LEU A 1 83 ? 16.647 0.906 -17.934 1.00 73.88 83 LEU A N 1
ATOM 603 C CA . LEU A 1 83 ? 15.243 1.275 -18.131 1.00 73.88 83 LEU A CA 1
ATOM 604 C C . LEU A 1 83 ? 14.360 0.040 -18.352 1.00 73.88 83 LEU A C 1
ATOM 606 O O . LEU A 1 83 ? 13.271 -0.028 -17.785 1.00 73.88 83 LEU A O 1
ATOM 610 N N . THR A 1 84 ? 14.818 -0.944 -19.131 1.00 74.88 84 THR A N 1
ATOM 611 C CA . THR A 1 84 ? 14.051 -2.180 -19.352 1.00 74.88 84 THR A CA 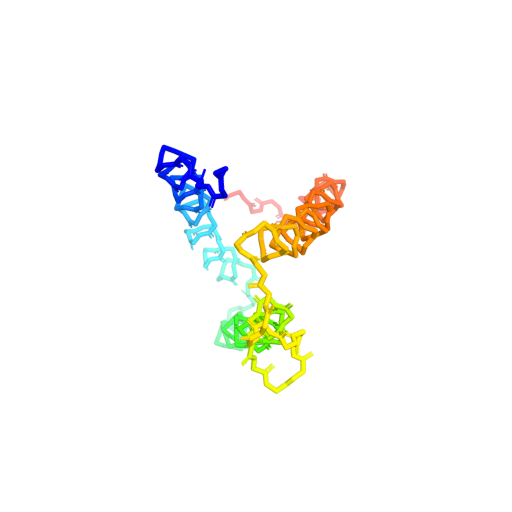1
ATOM 612 C C . THR A 1 84 ? 13.863 -2.987 -18.070 1.00 74.88 84 THR A C 1
ATOM 614 O O . THR A 1 84 ? 12.754 -3.453 -17.817 1.00 74.88 84 THR A O 1
ATOM 617 N N . THR A 1 85 ? 14.884 -3.059 -17.211 1.00 78.81 85 THR A N 1
ATOM 618 C CA . THR A 1 85 ? 14.780 -3.706 -15.894 1.00 78.81 85 THR A CA 1
ATOM 619 C C . THR A 1 85 ? 13.781 -2.982 -14.991 1.00 78.81 85 THR A C 1
ATOM 621 O O . THR A 1 85 ? 12.928 -3.622 -14.376 1.00 78.81 85 THR A O 1
ATOM 624 N N . TYR A 1 86 ? 13.815 -1.644 -14.942 1.00 77.50 86 TYR A N 1
ATOM 625 C CA . TYR A 1 86 ? 12.833 -0.875 -14.168 1.00 77.50 86 TYR A CA 1
ATOM 626 C C . TYR A 1 86 ? 11.403 -1.091 -14.671 1.00 77.50 86 TYR A C 1
ATOM 628 O O . TYR A 1 86 ? 10.497 -1.289 -13.862 1.00 77.50 86 TYR A O 1
ATOM 636 N N . LEU A 1 87 ? 11.188 -1.068 -15.989 1.00 82.25 87 LEU A N 1
ATOM 637 C CA . LEU A 1 87 ? 9.861 -1.262 -16.575 1.00 82.25 87 LEU A CA 1
ATOM 638 C C . LEU A 1 87 ? 9.302 -2.662 -16.300 1.00 82.25 87 LEU A C 1
ATOM 640 O O . LEU A 1 87 ? 8.113 -2.778 -16.011 1.00 82.25 87 LEU A O 1
ATOM 644 N N . ASP A 1 88 ? 10.136 -3.700 -16.345 1.00 82.56 88 ASP A N 1
ATOM 645 C CA . ASP A 1 88 ? 9.707 -5.074 -16.070 1.00 82.56 88 ASP A CA 1
ATOM 646 C C . ASP A 1 88 ? 9.314 -5.269 -14.597 1.00 82.56 88 ASP A C 1
ATOM 648 O O . ASP A 1 88 ? 8.225 -5.768 -14.283 1.00 82.56 88 ASP A O 1
ATOM 652 N N . VAL A 1 89 ? 10.147 -4.779 -13.673 1.00 83.06 89 VAL A N 1
ATOM 653 C CA . VAL A 1 89 ? 9.880 -4.915 -12.238 1.00 83.06 89 VAL A CA 1
ATOM 654 C C . VAL A 1 89 ? 8.675 -4.071 -11.812 1.00 83.06 89 VAL A C 1
ATOM 656 O O . VAL A 1 89 ? 7.757 -4.594 -11.173 1.00 83.06 89 VAL A O 1
ATOM 659 N N . PHE A 1 90 ? 8.615 -2.790 -12.199 1.00 84.50 90 PHE A N 1
ATOM 660 C CA . PHE A 1 90 ? 7.461 -1.939 -11.885 1.00 84.50 90 PHE A CA 1
ATOM 661 C C . PHE A 1 90 ? 6.187 -2.399 -12.601 1.00 84.50 90 PHE A C 1
ATOM 663 O O . PHE A 1 90 ? 5.103 -2.316 -12.023 1.00 84.50 90 PHE A O 1
ATOM 670 N N . GLY A 1 91 ? 6.297 -2.932 -13.822 1.00 87.19 91 GLY A N 1
ATOM 671 C CA . GLY A 1 91 ? 5.175 -3.517 -14.553 1.00 87.19 91 GLY A CA 1
ATOM 672 C C . GLY A 1 91 ? 4.587 -4.720 -13.820 1.00 87.19 91 GLY A C 1
ATOM 673 O O . GLY A 1 91 ? 3.382 -4.767 -13.565 1.00 87.19 91 GLY A O 1
ATOM 674 N N . THR A 1 92 ? 5.443 -5.649 -13.390 1.00 86.00 92 THR A N 1
ATOM 675 C CA . THR A 1 92 ? 5.035 -6.819 -12.601 1.00 86.00 92 THR A CA 1
ATOM 676 C C . THR A 1 92 ? 4.377 -6.407 -11.282 1.00 86.00 92 THR A C 1
ATOM 678 O O . THR A 1 92 ? 3.297 -6.900 -10.951 1.00 86.00 92 THR A O 1
ATOM 681 N N . MET A 1 93 ? 4.962 -5.447 -10.552 1.00 86.38 93 MET A N 1
ATOM 682 C CA . MET A 1 93 ? 4.353 -4.890 -9.335 1.00 86.38 93 MET A CA 1
ATOM 683 C C . MET A 1 93 ? 2.979 -4.264 -9.615 1.00 86.38 93 MET A C 1
ATOM 685 O O . MET A 1 93 ? 2.038 -4.482 -8.851 1.00 86.38 93 MET A O 1
ATOM 689 N N . GLY A 1 94 ? 2.837 -3.535 -10.725 1.00 88.38 94 GLY A N 1
ATOM 690 C CA . GLY A 1 94 ? 1.574 -2.938 -11.153 1.00 88.38 94 GLY A CA 1
ATOM 691 C C . GLY A 1 94 ? 0.468 -3.976 -11.348 1.00 88.38 94 GLY A C 1
ATOM 692 O O . GLY A 1 94 ? -0.621 -3.822 -10.795 1.00 88.38 94 GLY A O 1
ATOM 693 N N . TYR A 1 95 ? 0.749 -5.075 -12.056 1.00 89.69 95 TYR A N 1
ATOM 694 C CA . TYR A 1 95 ? -0.224 -6.158 -12.241 1.00 89.69 95 TYR A CA 1
ATOM 695 C C . TYR A 1 95 ? -0.619 -6.830 -10.923 1.00 89.69 95 TYR A C 1
ATOM 697 O O . TYR A 1 95 ? -1.801 -7.103 -10.704 1.00 89.69 95 TYR A O 1
ATOM 705 N N . VAL A 1 96 ? 0.341 -7.051 -10.020 1.00 90.69 96 VAL A N 1
ATOM 706 C CA . VAL A 1 96 ? 0.074 -7.615 -8.687 1.00 90.69 96 VAL A CA 1
ATOM 707 C C . VAL A 1 96 ? -0.837 -6.692 -7.870 1.00 90.69 96 VAL A C 1
ATOM 709 O O . VAL A 1 96 ? -1.802 -7.162 -7.266 1.00 90.69 96 VAL A O 1
ATOM 712 N N . LEU A 1 97 ? -0.584 -5.379 -7.884 1.00 89.44 97 LEU A N 1
ATOM 713 C CA . LEU A 1 97 ? -1.412 -4.393 -7.181 1.00 89.44 97 LEU A CA 1
ATOM 714 C C . LEU A 1 97 ? -2.830 -4.314 -7.754 1.00 89.44 97 LEU A C 1
ATOM 716 O O . LEU A 1 97 ? -3.793 -4.270 -6.989 1.00 89.44 97 LEU A O 1
ATOM 720 N N . VAL A 1 98 ? -2.978 -4.350 -9.082 1.00 92.75 98 VAL A N 1
ATOM 721 C CA . VAL A 1 98 ? -4.296 -4.391 -9.737 1.00 92.75 98 VAL A CA 1
ATOM 722 C C . VAL A 1 98 ? -5.049 -5.664 -9.351 1.00 92.75 98 VAL A C 1
ATOM 724 O O . VAL A 1 98 ? -6.218 -5.587 -8.973 1.00 92.75 98 VAL A O 1
ATOM 727 N N . ALA A 1 99 ? -4.387 -6.824 -9.36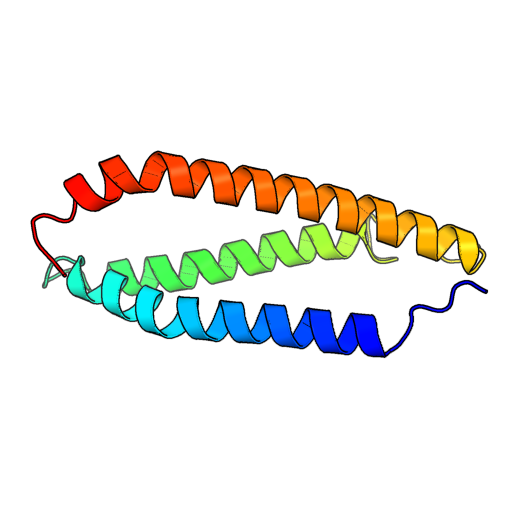9 1.00 93.50 99 ALA A N 1
ATOM 728 C CA . ALA A 1 99 ? -4.991 -8.088 -8.956 1.00 93.50 99 ALA A CA 1
ATOM 729 C C . ALA A 1 99 ? -5.455 -8.049 -7.489 1.00 93.50 99 ALA A C 1
ATOM 731 O O . ALA A 1 99 ? -6.580 -8.453 -7.188 1.00 93.50 99 ALA A O 1
ATOM 732 N N . PHE A 1 100 ? -4.636 -7.504 -6.584 1.00 91.50 100 PHE A N 1
ATOM 733 C CA . PHE A 1 100 ? -5.008 -7.330 -5.179 1.00 91.50 100 PHE A CA 1
ATOM 734 C C . PHE A 1 100 ? -6.169 -6.339 -5.005 1.00 91.50 100 PHE A C 1
ATOM 736 O O . PHE A 1 100 ? -7.097 -6.603 -4.242 1.00 91.50 100 PHE A O 1
ATOM 743 N N . GLY A 1 101 ? -6.175 -5.233 -5.753 1.00 89.38 101 GLY A N 1
ATOM 744 C CA . GLY A 1 101 ? -7.270 -4.261 -5.754 1.00 89.38 101 GLY A CA 1
ATOM 745 C C . GLY A 1 101 ? -8.598 -4.875 -6.201 1.00 89.38 101 GLY A C 1
ATOM 746 O O . GLY A 1 101 ? -9.619 -4.695 -5.537 1.00 89.38 101 GLY A O 1
ATOM 747 N N . VAL A 1 102 ? -8.584 -5.671 -7.274 1.00 92.81 102 VAL A N 1
ATOM 748 C CA . VAL A 1 102 ? -9.760 -6.425 -7.739 1.00 92.81 102 VAL A CA 1
ATOM 749 C C . VAL A 1 102 ? -10.203 -7.443 -6.689 1.00 92.81 102 VAL A C 1
ATOM 751 O O . VAL A 1 102 ? -11.391 -7.535 -6.385 1.00 92.81 102 VAL A O 1
ATOM 754 N N . PHE A 1 103 ? -9.263 -8.171 -6.086 1.00 92.88 103 PHE A N 1
ATOM 755 C CA . PHE A 1 103 ? -9.558 -9.131 -5.024 1.00 92.88 103 PHE A CA 1
ATOM 756 C C . PHE A 1 103 ? -10.254 -8.470 -3.822 1.00 92.88 103 PHE A C 1
ATOM 758 O O . PHE A 1 103 ? -11.293 -8.952 -3.366 1.00 92.88 103 PHE A O 1
ATOM 765 N N . VAL A 1 104 ? -9.749 -7.326 -3.352 1.00 88.44 104 VAL A N 1
ATOM 766 C CA . VAL A 1 104 ? -10.374 -6.551 -2.267 1.00 88.44 104 VAL A CA 1
ATOM 767 C C . VAL A 1 104 ? -11.741 -6.009 -2.688 1.00 88.44 104 VAL A C 1
ATOM 769 O O . VAL A 1 104 ? -12.690 -6.071 -1.906 1.00 88.44 104 VAL A O 1
ATOM 772 N N . ALA A 1 105 ? -11.891 -5.533 -3.928 1.00 89.12 105 ALA A N 1
ATOM 773 C CA . ALA A 1 105 ? -13.175 -5.065 -4.446 1.00 89.12 105 ALA A CA 1
ATOM 774 C C . ALA A 1 105 ? -14.231 -6.184 -4.464 1.00 89.12 105 ALA A C 1
ATOM 776 O O . ALA A 1 105 ? -15.387 -5.941 -4.111 1.00 89.12 105 ALA A O 1
ATOM 777 N N . LEU A 1 106 ? -13.844 -7.422 -4.785 1.00 91.19 106 LEU A N 1
ATOM 778 C CA . LEU A 1 106 ? -14.723 -8.593 -4.699 1.00 91.19 106 LEU A CA 1
ATOM 779 C C . LEU A 1 106 ? -15.080 -8.939 -3.243 1.00 91.19 106 LEU A C 1
ATOM 781 O O . LEU A 1 106 ? -16.241 -9.227 -2.941 1.00 91.19 106 LEU A O 1
ATOM 785 N N . LEU A 1 107 ? -14.115 -8.844 -2.325 1.00 88.12 107 LEU A N 1
ATOM 786 C CA . LEU A 1 107 ? -14.328 -9.053 -0.887 1.00 88.12 107 LEU A CA 1
ATOM 787 C C . LEU A 1 107 ? -15.069 -7.899 -0.189 1.00 88.12 107 LEU A C 1
ATOM 789 O O . LEU A 1 107 ? -15.511 -8.060 0.950 1.00 88.12 107 LEU A O 1
ATOM 793 N N . SER A 1 108 ? -15.273 -6.758 -0.851 1.00 84.38 108 SER A N 1
ATOM 794 C CA . SER A 1 108 ? -15.941 -5.595 -0.251 1.00 84.38 108 SER A CA 1
ATOM 795 C C . SER A 1 108 ? -17.346 -5.921 0.267 1.00 84.38 108 SER A C 1
ATOM 797 O O . SER A 1 108 ? -17.742 -5.469 1.342 1.00 84.38 108 SER A O 1
ATOM 799 N N . ARG A 1 109 ? -18.100 -6.761 -0.453 1.00 79.56 109 ARG A N 1
ATOM 800 C CA . ARG A 1 109 ? -19.459 -7.163 -0.063 1.00 79.56 109 ARG A CA 1
ATOM 801 C C . ARG A 1 109 ? -19.500 -7.984 1.231 1.00 79.56 109 ARG A C 1
ATOM 803 O O . ARG A 1 109 ? -20.255 -7.595 2.124 1.00 79.56 109 ARG A O 1
ATOM 810 N N . PRO A 1 110 ? -18.743 -9.090 1.382 1.00 81.00 110 PRO A N 1
ATOM 811 C CA . PRO A 1 110 ? -18.728 -9.836 2.637 1.00 81.00 110 PRO A CA 1
ATOM 812 C C . PRO A 1 110 ? -18.114 -9.041 3.797 1.00 81.00 110 PRO A C 1
ATOM 814 O O . PRO A 1 110 ? -18.658 -9.110 4.897 1.00 81.00 110 PRO A O 1
ATOM 817 N N . ILE A 1 111 ? -17.064 -8.240 3.567 1.00 81.06 111 ILE A N 1
ATOM 818 C CA . ILE A 1 111 ? -16.457 -7.396 4.616 1.00 81.06 111 ILE A CA 1
ATOM 819 C C . ILE A 1 111 ? -17.489 -6.403 5.167 1.00 81.06 111 ILE A C 1
ATOM 821 O O . ILE A 1 111 ? -17.715 -6.359 6.375 1.00 81.06 111 ILE A O 1
ATOM 825 N N . ASN A 1 112 ? -18.203 -5.690 4.291 1.00 73.44 112 ASN A N 1
ATOM 826 C CA . ASN A 1 112 ? -19.241 -4.745 4.712 1.00 73.44 112 ASN A CA 1
ATOM 827 C C . ASN A 1 112 ? -20.418 -5.428 5.421 1.00 73.44 112 ASN A C 1
ATOM 829 O O . ASN A 1 112 ? -21.039 -4.835 6.301 1.00 73.44 112 ASN A O 1
ATOM 833 N N . ARG A 1 113 ? -20.723 -6.685 5.076 1.00 78.38 113 ARG A N 1
ATOM 834 C CA . ARG A 1 113 ? -21.762 -7.467 5.760 1.00 78.38 113 ARG A CA 1
ATOM 835 C C . ARG A 1 113 ? -21.355 -7.853 7.187 1.00 78.38 113 ARG A C 1
ATOM 837 O O . ARG A 1 113 ? -22.222 -7.944 8.050 1.00 78.38 113 ARG A O 1
ATOM 844 N N . LEU A 1 114 ? -20.060 -8.053 7.441 1.00 78.38 114 LEU A N 1
ATOM 845 C CA . LEU A 1 114 ? -19.513 -8.429 8.752 1.00 78.38 114 LEU A CA 1
ATOM 846 C C . LEU A 1 114 ? -19.286 -7.234 9.694 1.00 78.38 114 LEU A C 1
ATOM 848 O O . LEU A 1 114 ? -19.079 -7.428 10.890 1.00 78.38 114 LEU A O 1
ATOM 852 N N . MET A 1 115 ? -19.370 -5.997 9.198 1.00 71.62 115 MET A N 1
ATOM 853 C CA . MET A 1 115 ? -19.144 -4.777 9.986 1.00 71.62 115 MET A CA 1
ATOM 854 C C . MET A 1 115 ? -20.303 -4.380 10.929 1.00 71.62 115 MET A C 1
ATOM 856 O O . MET A 1 115 ? -20.280 -3.284 11.482 1.00 71.62 115 MET A O 1
ATOM 860 N N . HIS A 1 116 ? -21.308 -5.246 11.134 1.00 64.25 116 HIS A N 1
ATOM 861 C CA . HIS A 1 116 ? -22.391 -5.111 12.133 1.00 64.25 116 HIS A CA 1
ATOM 862 C C . HIS A 1 116 ? -22.993 -3.692 12.296 1.00 64.25 116 HIS A C 1
ATOM 864 O O . HIS A 1 116 ? -23.364 -3.286 13.393 1.00 64.25 116 HIS A O 1
ATOM 870 N N . GLY A 1 117 ? -23.124 -2.930 11.203 1.00 58.56 117 GLY A N 1
ATOM 871 C CA . GLY A 1 117 ? -23.781 -1.616 11.205 1.00 58.56 117 GLY A CA 1
ATOM 872 C C . GLY A 1 117 ? -22.902 -0.416 11.579 1.00 58.56 117 GLY A C 1
ATOM 873 O O . GLY A 1 117 ? -23.434 0.687 11.688 1.00 58.56 117 GLY A O 1
ATOM 874 N N . VAL A 1 118 ? -21.583 -0.579 11.728 1.00 59.34 118 VAL A N 1
ATOM 875 C CA . VAL A 1 118 ? -20.669 0.561 11.906 1.00 59.34 118 VAL A CA 1
ATOM 876 C C . VAL A 1 118 ? -20.467 1.254 10.554 1.00 59.34 118 VAL A C 1
ATOM 878 O O . VAL A 1 118 ? -19.831 0.701 9.656 1.00 59.34 118 VAL A O 1
ATOM 881 N N . ARG A 1 119 ? -21.054 2.446 10.410 1.00 53.38 119 ARG A N 1
ATOM 882 C CA . ARG A 1 119 ? -20.802 3.402 9.321 1.00 53.38 119 ARG A CA 1
ATOM 883 C C . ARG A 1 119 ? -19.846 4.500 9.786 1.00 53.38 119 ARG A C 1
ATOM 885 O O . ARG A 1 119 ? -19.876 4.863 10.987 1.00 53.38 119 ARG A O 1
#